Protein AF-A0AAJ7WKS8-F1 (afdb_monomer)

Mean predicted aligned error: 17.43 Å

Organism: Petromyzon marinus (NCBI:txid7757)

Foldseek 3Di:
DDDDDDDDDDDDDDDDDDDDPDDDPDDDDPDDDPDDPDDDDPPPPPDDDPDDDDPDPFPEEQEALAPVSVVVQVVCVVVVTGYDYDHDFDADPVRDDDDGHPCCCPPRVPVVVVVVVVVVVVVVVVCCVVVVDDDDPPPPPVDDD

Radius of gyration: 31.82 Å; Cα contacts (8 Å, |Δi|>4): 89; chains: 1; bounding box: 57×66×84 Å

Secondary structure (DSSP, 8-state):
------------------------S--------S-------------------SS-S-SEEEE--SHHHHHHHHHHHHTT--EEEE---PPPTT-----SSHHHHHTSHHHHHHHHHHHHHHHHHHHGGGGT--PPP--------

pLDDT: mean 74.34, std 23.33, range [31.05, 98.06]

Structure (mmCIF, N/CA/C/O backbone):
data_AF-A0AAJ7WKS8-F1
#
_entry.id   AF-A0AAJ7WKS8-F1
#
loop_
_atom_site.group_PDB
_atom_site.id
_atom_site.type_symbol
_atom_site.label_atom_id
_atom_site.label_alt_id
_atom_site.label_comp_id
_atom_site.label_asym_id
_atom_site.label_entity_id
_atom_site.label_seq_id
_atom_site.pdbx_PDB_ins_code
_atom_site.Cartn_x
_atom_site.Cartn_y
_atom_site.Cartn_z
_atom_site.occupancy
_atom_site.B_iso_or_equiv
_atom_site.auth_seq_id
_atom_site.auth_comp_id
_atom_site.auth_asym_id
_atom_site.auth_atom_id
_atom_site.pdbx_PDB_model_num
ATOM 1 N N . MET A 1 1 ? -15.700 52.402 -55.297 1.00 38.25 1 MET A N 1
ATOM 2 C CA . MET A 1 1 ? -16.898 51.793 -55.917 1.00 38.25 1 MET A CA 1
ATOM 3 C C . MET A 1 1 ? -17.105 50.459 -55.213 1.00 38.25 1 MET A C 1
ATOM 5 O O . MET A 1 1 ? -16.249 49.602 -55.332 1.00 38.25 1 MET A O 1
ATOM 9 N N . ALA A 1 2 ? -17.889 50.434 -54.134 1.00 35.75 2 ALA A N 1
ATOM 10 C CA . ALA A 1 2 ? -19.325 50.126 -54.134 1.00 35.75 2 ALA A CA 1
ATOM 11 C C . ALA A 1 2 ? -19.605 48.670 -54.575 1.00 35.75 2 ALA A C 1
ATOM 13 O O . ALA A 1 2 ? -19.294 48.292 -55.696 1.00 35.75 2 ALA A O 1
ATOM 14 N N . ALA A 1 3 ? -20.143 47.907 -53.618 1.00 38.66 3 ALA A N 1
ATOM 15 C CA . ALA A 1 3 ? -20.583 46.501 -53.608 1.00 38.66 3 ALA A CA 1
ATOM 16 C C . ALA A 1 3 ? -21.798 46.261 -54.569 1.00 38.66 3 ALA A C 1
ATOM 18 O O . ALA A 1 3 ? -21.974 47.123 -55.428 1.00 38.66 3 ALA A O 1
ATOM 19 N N . PRO A 1 4 ? -22.717 45.254 -54.457 1.00 55.56 4 PRO A N 1
ATOM 20 C CA . PRO A 1 4 ? -22.909 44.176 -53.459 1.00 55.56 4 PRO A CA 1
ATOM 21 C C . PRO A 1 4 ? -23.594 42.868 -53.995 1.00 55.56 4 PRO A C 1
ATOM 23 O O . PRO A 1 4 ? -23.707 42.655 -55.194 1.00 55.56 4 PRO A O 1
ATOM 26 N N . MET A 1 5 ? -24.138 42.065 -53.055 1.00 34.94 5 MET A N 1
ATOM 27 C CA . MET A 1 5 ? -25.306 41.147 -53.162 1.00 34.94 5 MET A CA 1
ATOM 28 C C . MET A 1 5 ? -25.080 39.749 -53.773 1.00 34.94 5 MET A C 1
ATOM 30 O O . MET A 1 5 ? -24.442 39.609 -54.799 1.00 34.94 5 MET A O 1
ATOM 34 N N . GLY A 1 6 ? -25.610 38.645 -53.232 1.00 32.28 6 GLY A N 1
ATOM 35 C CA . GLY A 1 6 ? -26.538 38.403 -52.117 1.00 32.28 6 GLY A CA 1
ATOM 36 C C . GLY A 1 6 ? -26.425 36.931 -51.665 1.00 32.28 6 GLY A C 1
ATOM 37 O O . GLY A 1 6 ? -25.908 36.094 -52.394 1.00 32.28 6 GLY A O 1
ATOM 38 N N . ARG A 1 7 ? -26.694 36.609 -50.389 1.00 3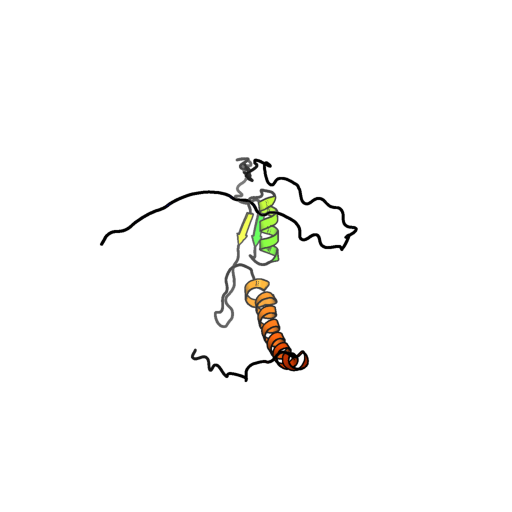6.88 7 ARG A N 1
ATOM 39 C CA . ARG A 1 7 ? -27.937 35.945 -49.916 1.00 36.88 7 ARG A CA 1
ATOM 40 C C . ARG A 1 7 ? -28.385 34.824 -50.881 1.00 36.88 7 ARG A C 1
ATOM 42 O O . ARG A 1 7 ? -28.698 35.109 -52.022 1.00 36.88 7 ARG A O 1
ATOM 49 N N . MET A 1 8 ? -28.586 33.567 -50.481 1.00 33.84 8 MET A N 1
ATOM 50 C CA . MET A 1 8 ? -29.604 33.165 -49.508 1.00 33.84 8 MET A CA 1
ATOM 51 C C . MET A 1 8 ? -29.693 31.614 -49.465 1.00 33.84 8 MET A C 1
ATOM 53 O O . MET A 1 8 ? -29.839 30.994 -50.506 1.00 33.84 8 MET A O 1
ATOM 57 N N . LEU A 1 9 ? -29.721 31.042 -48.254 1.00 35.66 9 LEU A N 1
ATOM 58 C CA . LEU A 1 9 ? -30.525 29.882 -47.805 1.00 35.66 9 LEU A CA 1
ATOM 59 C C . LEU A 1 9 ? -30.311 28.427 -48.311 1.00 35.66 9 LEU A C 1
ATOM 61 O O . LEU A 1 9 ? -30.487 28.116 -49.480 1.00 35.66 9 LEU A O 1
ATOM 65 N N . ARG A 1 10 ? -30.297 27.547 -47.286 1.00 33.84 10 ARG A N 1
ATOM 66 C CA . ARG A 1 10 ? -31.108 26.315 -47.075 1.00 33.84 10 ARG A CA 1
ATOM 67 C C . ARG A 1 10 ? -30.501 24.927 -47.363 1.00 33.84 10 ARG A C 1
ATOM 69 O O . ARG A 1 10 ? -30.021 24.656 -48.448 1.00 33.84 10 ARG A O 1
ATOM 76 N N . GLY A 1 11 ? -30.737 24.035 -46.386 1.00 31.05 11 GLY A N 1
ATOM 77 C CA . GLY A 1 11 ? -30.858 22.572 -46.515 1.00 31.05 11 GLY A CA 1
ATOM 78 C C . GLY A 1 11 ? -29.531 21.828 -46.386 1.00 31.05 11 GLY A C 1
ATOM 79 O O . GLY A 1 11 ? -28.711 21.903 -47.282 1.00 31.05 11 GLY A O 1
ATOM 80 N N . SER A 1 12 ? -29.181 21.170 -45.274 1.00 45.56 12 SER A N 1
ATOM 81 C CA . SER A 1 12 ? -29.757 19.911 -44.765 1.00 45.56 12 SER A CA 1
ATOM 82 C C . SER A 1 12 ? -30.301 19.018 -45.876 1.00 45.56 12 SER A C 1
ATOM 84 O O . SER A 1 12 ? -31.375 19.314 -46.389 1.00 45.56 12 SER A O 1
ATOM 86 N N . LEU A 1 13 ? -29.555 17.959 -46.202 1.00 36.62 13 LEU A N 1
ATOM 87 C CA . LEU A 1 13 ? -29.977 16.643 -46.706 1.00 36.62 13 LEU A CA 1
ATOM 88 C C . LEU A 1 13 ? -28.761 16.041 -47.413 1.00 36.62 13 LEU A C 1
ATOM 90 O O . LEU A 1 13 ? -28.406 16.505 -48.483 1.00 36.62 13 LEU A O 1
ATOM 94 N N . TRP A 1 14 ? -28.122 15.043 -46.808 1.00 34.44 14 TRP A N 1
ATOM 95 C CA . TRP A 1 14 ? -27.491 13.927 -47.520 1.00 34.44 14 TRP A CA 1
ATOM 96 C C . TRP A 1 14 ? -27.215 12.836 -46.488 1.00 34.44 14 TRP A C 1
ATOM 98 O O . TRP A 1 14 ? -26.149 12.732 -45.888 1.00 34.44 14 TRP A O 1
ATOM 108 N N . GLY A 1 15 ? -28.258 12.058 -46.222 1.00 32.97 15 GLY A N 1
ATOM 109 C CA . GLY A 1 15 ? -28.085 10.663 -45.872 1.00 32.97 15 GLY A CA 1
ATOM 110 C C . GLY A 1 15 ? -28.434 9.854 -47.110 1.00 32.97 15 GLY A C 1
ATOM 111 O O . GLY A 1 15 ? -29.523 10.048 -47.637 1.00 32.97 15 GLY A O 1
ATOM 112 N N . SER A 1 16 ? -27.536 8.972 -47.548 1.00 39.97 16 SER A N 1
ATOM 113 C CA . SER A 1 16 ? -27.900 7.652 -48.076 1.00 39.97 16 SER A CA 1
ATOM 114 C C . SER A 1 16 ? -26.674 6.845 -48.510 1.00 39.97 16 SER A C 1
ATOM 116 O O . SER A 1 16 ? -25.873 7.281 -49.329 1.00 39.97 16 SER A O 1
ATOM 118 N N . SER A 1 17 ? -26.636 5.625 -47.971 1.00 45.91 17 SER A N 1
ATOM 119 C CA . SER A 1 17 ? -26.180 4.381 -48.600 1.00 45.91 17 SER A CA 1
ATOM 120 C C . SER A 1 17 ? -24.701 4.217 -48.958 1.00 45.91 17 SER A C 1
ATOM 122 O O . SER A 1 17 ? -24.312 4.303 -50.117 1.00 45.91 17 SER A O 1
ATOM 124 N N . TRP A 1 18 ? -23.927 3.754 -47.977 1.00 35.78 18 TRP A N 1
ATOM 125 C CA . TRP A 1 18 ? -22.966 2.677 -48.224 1.00 35.78 18 TRP A CA 1
ATOM 126 C C . TRP A 1 18 ? -23.460 1.442 -47.472 1.00 35.78 18 TRP A C 1
ATOM 128 O O . TRP A 1 18 ? -23.264 1.304 -46.267 1.00 35.78 18 TRP A O 1
ATOM 138 N N . GLY A 1 19 ? -24.208 0.593 -48.178 1.00 37.59 19 GLY A N 1
ATOM 139 C CA . GLY A 1 19 ? -24.551 -0.745 -47.712 1.00 37.59 19 GLY A CA 1
ATOM 140 C C . GLY A 1 19 ? -23.371 -1.675 -47.971 1.00 37.59 19 GLY A C 1
ATOM 141 O O . GLY A 1 19 ? -22.988 -1.873 -49.120 1.00 37.59 19 GLY A O 1
ATOM 142 N N . SER A 1 20 ? -22.790 -2.228 -46.909 1.00 47.00 20 SER A N 1
ATOM 143 C CA . SER A 1 20 ? -21.760 -3.264 -47.007 1.00 47.00 20 SER A CA 1
ATOM 144 C C . SER A 1 20 ? -22.414 -4.652 -47.129 1.00 47.00 20 SER A C 1
ATOM 146 O O . SER A 1 20 ? -23.348 -4.939 -46.380 1.00 47.00 20 SER A O 1
ATOM 148 N N . PRO A 1 21 ? -21.931 -5.538 -48.022 1.00 48.81 21 PRO A N 1
ATOM 149 C CA . PRO A 1 21 ? -22.592 -6.796 -48.402 1.00 48.81 21 PRO A CA 1
ATOM 150 C C . PRO A 1 21 ? -22.329 -7.978 -47.450 1.00 48.81 21 PRO A C 1
ATOM 152 O O . PRO A 1 21 ? -22.500 -9.133 -47.830 1.00 48.81 21 PRO A O 1
ATOM 155 N N . TRP A 1 22 ? -21.915 -7.725 -46.210 1.00 44.44 22 TRP A N 1
ATOM 156 C CA . TRP A 1 22 ? -21.558 -8.785 -45.267 1.00 44.44 22 TRP A CA 1
ATOM 157 C C . TRP A 1 22 ? -22.661 -8.946 -44.224 1.00 44.44 22 TRP A C 1
ATOM 159 O O . TRP A 1 22 ? -22.733 -8.211 -43.241 1.00 44.44 22 TRP A O 1
ATOM 169 N N . GLY A 1 23 ? -23.552 -9.905 -44.477 1.00 42.12 23 GLY A N 1
ATOM 170 C CA . GLY A 1 23 ? -24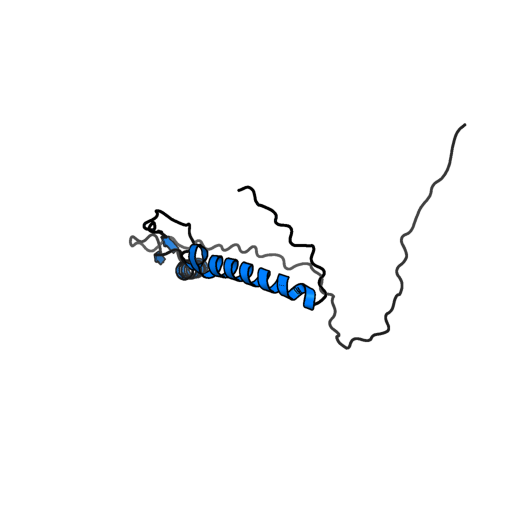.544 -10.367 -43.514 1.00 42.12 23 GLY A CA 1
ATOM 171 C C . GLY A 1 23 ? -23.864 -11.056 -42.332 1.00 42.12 23 GLY A C 1
ATOM 172 O O . GLY A 1 23 ? -23.381 -12.179 -42.450 1.00 42.12 23 GLY A O 1
ATOM 173 N N . SER A 1 24 ? -23.838 -10.379 -41.188 1.00 49.16 24 SER A N 1
ATOM 174 C CA . SER A 1 24 ? -23.431 -10.951 -39.904 1.00 49.16 24 SER A CA 1
ATOM 175 C C . SER A 1 24 ? -24.627 -11.662 -39.249 1.00 49.16 24 SER A C 1
ATOM 177 O O . SER A 1 24 ? -25.693 -11.056 -39.150 1.00 49.16 24 SER A O 1
ATOM 179 N N . PRO A 1 25 ? -24.482 -12.896 -38.730 1.00 46.91 25 PRO A N 1
ATOM 180 C CA . PRO A 1 25 ? -25.576 -13.665 -38.120 1.00 46.91 25 PRO A CA 1
ATOM 181 C C . PRO A 1 25 ? -25.901 -13.247 -36.671 1.00 46.91 25 PRO A C 1
ATOM 183 O O . PRO A 1 25 ? -26.594 -13.959 -35.952 1.00 46.91 25 PRO A O 1
ATOM 186 N N . TRP A 1 26 ? -25.418 -12.089 -36.219 1.00 44.62 26 TRP A N 1
ATOM 187 C CA . TRP A 1 26 ? -25.585 -11.616 -34.846 1.00 44.62 26 TRP A CA 1
ATOM 188 C C . TRP A 1 26 ? -26.653 -10.526 -34.794 1.00 44.62 26 TRP A C 1
ATOM 190 O O . TRP A 1 26 ? -26.367 -9.331 -34.775 1.00 44.62 26 TRP A O 1
ATOM 200 N N . GLY A 1 27 ? -27.911 -10.960 -34.795 1.00 47.97 27 GLY A N 1
ATOM 201 C CA . GLY A 1 27 ? -29.045 -10.113 -34.456 1.00 47.97 27 GLY A CA 1
ATOM 202 C C . GLY A 1 27 ? -29.061 -9.816 -32.958 1.00 47.97 27 GLY A C 1
ATOM 203 O O . GLY A 1 27 ? -29.486 -10.649 -32.165 1.00 47.97 27 GLY A O 1
ATOM 204 N N . ALA A 1 28 ? -28.638 -8.613 -32.574 1.00 51.88 28 ALA A N 1
ATOM 205 C CA . ALA A 1 28 ? -29.041 -7.995 -31.315 1.00 51.88 28 ALA A CA 1
ATOM 206 C C . ALA A 1 28 ? -29.202 -6.476 -31.533 1.00 51.88 28 ALA A C 1
ATOM 208 O O . ALA A 1 28 ? -28.249 -5.812 -31.952 1.00 51.88 28 ALA A O 1
ATOM 209 N N . PRO A 1 29 ? -30.406 -5.919 -31.311 1.00 49.62 29 PRO A N 1
ATOM 210 C CA . PRO A 1 29 ? -30.719 -4.536 -31.640 1.00 49.62 29 PRO A CA 1
ATOM 211 C C . PRO A 1 29 ? -30.086 -3.579 -30.625 1.00 49.62 29 PRO A C 1
ATOM 213 O O . PRO A 1 29 ? -30.477 -3.517 -29.460 1.00 49.62 29 PRO A O 1
ATOM 216 N N . TRP A 1 30 ? -29.131 -2.778 -31.092 1.00 44.41 30 TRP A N 1
ATOM 217 C CA . TRP A 1 30 ? -28.678 -1.573 -30.401 1.00 44.41 30 TRP A CA 1
ATOM 218 C C . TRP A 1 30 ? -29.778 -0.515 -30.493 1.00 44.41 30 TRP A C 1
ATOM 220 O O . TRP A 1 30 ? -29.813 0.303 -31.408 1.00 44.41 30 TRP A O 1
ATOM 230 N N . GLY A 1 31 ? -30.726 -0.584 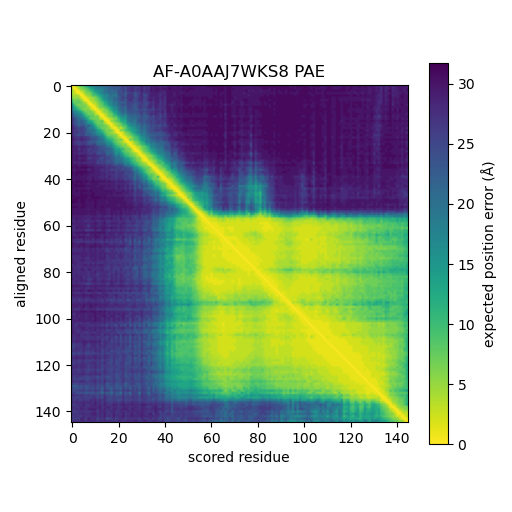-29.566 1.00 54.38 31 GLY A N 1
ATOM 231 C CA . GLY A 1 31 ? -31.894 0.285 -29.550 1.00 54.38 31 GLY A CA 1
ATOM 232 C C . GLY A 1 31 ? -32.632 0.210 -28.223 1.00 54.38 31 GLY A C 1
ATOM 233 O O . GLY A 1 31 ? -33.790 -0.185 -28.188 1.00 54.38 31 GLY A O 1
ATOM 234 N N . ALA A 1 32 ? -31.964 0.581 -27.130 1.00 53.00 32 ALA A N 1
ATOM 235 C CA . ALA A 1 32 ? -32.637 0.913 -25.879 1.00 53.00 32 ALA A CA 1
ATOM 236 C C . ALA A 1 32 ? -32.345 2.386 -25.532 1.00 53.00 32 ALA A C 1
ATOM 238 O O . ALA A 1 32 ? -31.176 2.790 -25.523 1.00 53.00 32 ALA A O 1
ATOM 239 N N . PRO A 1 33 ? -33.381 3.210 -25.293 1.00 48.88 33 PRO A N 1
ATOM 240 C CA . PRO A 1 33 ? -33.227 4.625 -24.999 1.00 48.88 33 PRO A CA 1
ATOM 241 C C . PRO A 1 33 ? -32.580 4.812 -23.624 1.00 48.88 33 PRO A C 1
ATOM 243 O O . PRO A 1 33 ? -33.064 4.317 -22.607 1.00 48.88 33 PRO A O 1
ATOM 246 N N . TRP A 1 34 ? -31.486 5.569 -23.599 1.00 49.59 34 TRP A N 1
ATOM 247 C CA . TRP A 1 34 ? -30.803 6.028 -22.392 1.00 49.59 34 TRP A CA 1
ATOM 248 C C . TRP A 1 34 ? -31.638 7.110 -21.702 1.00 49.59 34 TRP A C 1
ATOM 250 O O . TRP A 1 34 ? -31.312 8.295 -21.733 1.00 49.59 34 TRP A O 1
ATOM 260 N N . GLY A 1 35 ? -32.760 6.714 -21.112 1.00 48.84 35 GLY A N 1
ATOM 261 C CA . GLY A 1 35 ? -33.654 7.635 -20.434 1.00 48.84 35 GLY A CA 1
ATOM 262 C C . GLY A 1 35 ? -34.556 6.920 -19.445 1.00 48.84 35 GLY A C 1
ATOM 263 O O . GLY A 1 35 ? -35.371 6.096 -19.832 1.00 48.84 35 GLY A O 1
ATOM 264 N N . SER A 1 36 ? -34.458 7.332 -18.180 1.00 59.25 36 SER A N 1
ATOM 265 C CA . SER A 1 36 ? -35.400 7.029 -17.098 1.00 59.25 36 SER A CA 1
ATOM 266 C C . SER A 1 36 ? -35.271 5.659 -16.409 1.00 59.25 36 SER A C 1
ATOM 268 O O . SER A 1 36 ? -36.214 4.875 -16.344 1.00 59.25 36 SER A O 1
ATOM 270 N N . LEU A 1 37 ? -34.174 5.485 -15.672 1.00 55.00 37 LEU A N 1
ATOM 271 C CA . LEU A 1 37 ? -34.321 5.078 -14.273 1.00 55.00 37 LEU A CA 1
ATOM 272 C C . LEU A 1 37 ? -33.970 6.282 -13.403 1.00 55.00 37 LEU A C 1
ATOM 274 O O . LEU A 1 37 ? -32.823 6.509 -13.020 1.00 55.00 37 LEU A O 1
ATOM 278 N N . ARG A 1 38 ? -34.989 7.105 -13.138 1.00 52.31 38 ARG A N 1
ATOM 279 C CA . ARG A 1 38 ? -34.948 8.016 -12.001 1.00 52.31 38 ARG A CA 1
ATOM 280 C C . ARG A 1 38 ? -34.670 7.195 -10.746 1.00 52.31 38 ARG A C 1
ATOM 282 O O . ARG A 1 38 ? -35.368 6.228 -10.475 1.00 52.31 38 ARG A O 1
ATOM 289 N N . ALA A 1 39 ? -33.719 7.715 -9.983 1.00 49.53 39 ALA A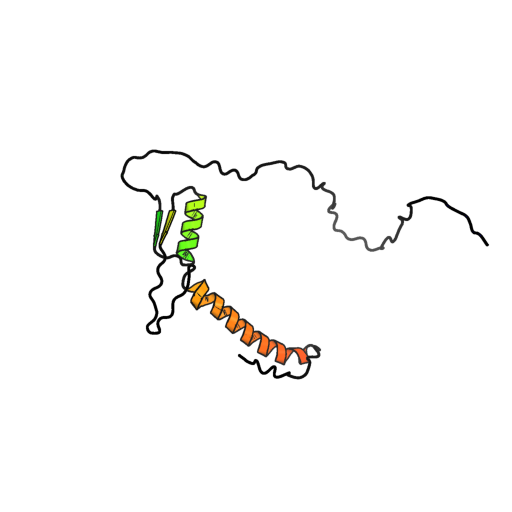 N 1
ATOM 290 C CA . ALA A 1 39 ? -33.706 7.721 -8.533 1.00 49.53 39 ALA A CA 1
ATOM 291 C C . ALA A 1 39 ? -33.730 6.349 -7.853 1.00 49.53 39 ALA A C 1
ATOM 293 O O . ALA A 1 39 ? -34.781 5.788 -7.582 1.00 49.53 39 ALA A O 1
ATOM 294 N N . LEU A 1 40 ? -32.575 5.977 -7.317 1.00 54.16 40 LEU A N 1
ATOM 295 C CA . LEU A 1 40 ? -32.320 6.422 -5.953 1.00 54.16 40 LEU A CA 1
ATOM 296 C C . LEU A 1 40 ? -30.917 7.049 -5.915 1.00 54.16 40 LEU A C 1
ATOM 298 O O . LEU A 1 40 ? -29.971 6.402 -6.371 1.00 54.16 40 LEU A O 1
ATOM 302 N N . PRO A 1 41 ? -30.705 8.259 -5.357 1.00 49.38 41 PRO A N 1
ATOM 303 C CA . PRO A 1 41 ? -29.436 8.454 -4.671 1.00 49.38 41 PRO A CA 1
ATOM 304 C C . PRO A 1 41 ? -29.327 7.273 -3.705 1.00 49.38 41 PRO A C 1
ATOM 306 O O . PRO A 1 41 ? -30.323 6.920 -3.068 1.00 49.38 41 PRO A O 1
ATOM 309 N N . ARG A 1 42 ? -28.158 6.658 -3.542 1.00 49.16 42 ARG A N 1
ATOM 310 C CA . ARG A 1 42 ? -27.921 5.925 -2.297 1.00 49.16 42 ARG A CA 1
ATOM 311 C C . ARG A 1 42 ? -27.873 6.962 -1.169 1.00 49.16 42 ARG A C 1
ATOM 313 O O . ARG A 1 42 ? -26.830 7.220 -0.589 1.00 49.16 42 ARG A O 1
ATOM 320 N N . LEU A 1 43 ? -29.017 7.577 -0.856 1.00 52.62 43 LEU A N 1
ATOM 321 C CA . LEU A 1 43 ? -29.381 7.841 0.512 1.00 52.62 43 LEU A CA 1
ATOM 322 C C . LEU A 1 43 ? -29.254 6.464 1.154 1.00 52.62 43 LEU A C 1
ATOM 324 O O . LEU A 1 43 ? -30.089 5.586 0.962 1.00 52.62 43 LEU A O 1
ATOM 328 N N . CYS A 1 44 ? -28.144 6.238 1.835 1.00 39.81 44 CYS A N 1
ATOM 329 C CA . CYS A 1 44 ? -28.179 5.371 2.981 1.00 39.81 44 CYS A CA 1
ATOM 330 C C . CYS A 1 44 ? -28.726 6.252 4.106 1.00 39.81 44 CYS A C 1
ATOM 332 O O . CYS A 1 44 ? -27.937 6.936 4.761 1.00 39.81 44 CYS A O 1
ATOM 334 N N . PRO A 1 45 ? -30.048 6.332 4.356 1.00 66.62 45 PRO A N 1
ATOM 335 C CA . PRO A 1 45 ? -30.469 6.759 5.664 1.00 66.62 45 PRO A CA 1
ATOM 336 C C . PRO A 1 45 ? -30.222 5.556 6.573 1.00 66.62 45 PRO A C 1
ATOM 338 O O . PRO A 1 45 ? -31.088 4.705 6.754 1.00 66.62 45 PRO A O 1
ATOM 341 N N . ARG A 1 46 ? -29.018 5.456 7.138 1.00 53.16 46 ARG A N 1
ATOM 342 C CA . ARG A 1 46 ? -28.809 4.626 8.326 1.00 53.16 46 ARG A CA 1
ATOM 343 C C . ARG A 1 46 ? -28.164 5.435 9.444 1.00 53.16 46 ARG A C 1
ATOM 345 O O . ARG A 1 46 ? -27.042 5.194 9.857 1.00 53.16 46 ARG A O 1
ATOM 352 N N . ARG A 1 47 ? -28.942 6.372 9.989 1.00 66.81 47 ARG A N 1
ATOM 353 C CA . ARG A 1 47 ? -29.016 6.514 11.451 1.00 66.81 47 ARG A CA 1
ATOM 354 C C . ARG A 1 47 ? -30.221 5.704 11.928 1.00 66.81 47 ARG A C 1
ATOM 356 O O . ARG A 1 47 ? -31.350 6.115 11.676 1.00 66.81 47 ARG A O 1
ATOM 363 N N . PRO A 1 48 ? -29.997 4.526 12.524 1.00 58.66 48 PRO A N 1
ATOM 364 C CA . PRO A 1 48 ? -30.751 4.145 13.729 1.00 58.66 48 PRO A CA 1
ATOM 365 C C . PRO A 1 48 ? -29.877 3.270 14.667 1.00 58.66 48 PRO A C 1
ATOM 367 O O . PRO A 1 48 ? -29.208 2.366 14.200 1.00 58.66 48 PRO A O 1
ATOM 370 N N . ARG A 1 49 ? -29.791 3.397 15.992 1.00 53.12 49 ARG A N 1
ATOM 371 C CA . ARG A 1 49 ? -30.514 4.117 17.045 1.00 53.12 49 ARG A CA 1
ATOM 372 C C . ARG A 1 49 ? -29.511 4.400 18.169 1.00 53.12 49 ARG A C 1
ATOM 374 O O . ARG A 1 49 ? -28.615 3.607 18.434 1.00 53.12 49 ARG A O 1
ATOM 381 N N . SER A 1 50 ? -29.727 5.497 18.878 1.00 63.16 50 SER A N 1
ATOM 382 C CA . SER A 1 50 ? -29.365 5.605 20.289 1.00 63.16 50 SER A CA 1
ATOM 383 C C . SER A 1 50 ? -30.014 4.454 21.082 1.00 63.16 50 SER A C 1
ATOM 385 O O . SER A 1 50 ? -31.241 4.335 21.072 1.00 63.16 50 SER A O 1
ATOM 387 N N . GLY A 1 51 ? -29.201 3.637 21.759 1.00 61.81 51 GLY A N 1
ATOM 388 C CA . GLY A 1 51 ? -29.607 2.555 22.672 1.00 61.81 51 GLY A CA 1
ATOM 389 C C . GLY A 1 51 ? -29.028 1.209 22.222 1.00 61.81 51 GLY A C 1
ATOM 390 O O . GLY A 1 51 ? -29.510 0.637 21.255 1.00 61.81 51 GLY A O 1
ATOM 391 N N . VAL A 1 52 ? -27.968 0.685 22.844 1.00 47.84 52 VAL A N 1
ATOM 392 C CA . VAL A 1 52 ? -27.946 0.324 24.269 1.00 47.84 52 VAL A CA 1
ATOM 393 C C . VAL A 1 52 ? -26.853 1.017 25.093 1.00 47.84 52 VAL A C 1
ATOM 395 O O . VAL A 1 52 ? -25.705 1.185 24.692 1.00 47.84 52 VAL A O 1
ATOM 398 N N . SER A 1 53 ? -27.260 1.379 26.300 1.00 53.38 53 SER A N 1
ATOM 399 C CA . SER A 1 53 ? -26.451 1.729 27.455 1.00 53.38 53 SER A CA 1
ATOM 400 C C . SER A 1 53 ? -25.581 0.548 27.906 1.00 53.38 53 SER A C 1
ATOM 402 O O . SER A 1 53 ? -26.064 -0.337 28.606 1.00 53.38 53 SER A O 1
ATOM 404 N N . SER A 1 54 ? -24.302 0.557 27.529 1.00 48.66 54 SER A N 1
ATOM 405 C CA . SER A 1 54 ? -23.193 -0.020 28.310 1.00 48.66 54 SER A CA 1
ATOM 406 C C . SER A 1 54 ? -21.845 0.406 27.701 1.00 48.66 54 SER A C 1
ATOM 408 O O . SER A 1 54 ? -21.205 -0.368 26.994 1.00 48.66 54 SER A O 1
ATOM 410 N N . GLY A 1 55 ? -21.441 1.661 27.916 1.00 61.91 55 GLY A N 1
ATOM 411 C CA . GLY A 1 55 ? -20.040 2.122 27.880 1.00 61.91 55 GLY A CA 1
ATOM 412 C C . GLY A 1 55 ? -19.153 1.858 26.650 1.00 61.91 55 GLY A C 1
ATOM 413 O O . GLY A 1 55 ? -17.939 1.940 26.805 1.00 61.91 55 GLY A O 1
ATOM 414 N N . ARG A 1 56 ? -19.676 1.521 25.461 1.00 66.06 56 ARG A N 1
ATOM 415 C CA . ARG A 1 56 ? -18.850 1.256 24.265 1.00 66.06 56 ARG A CA 1
ATOM 416 C C . ARG A 1 56 ? -19.266 2.123 23.077 1.00 66.06 56 ARG A C 1
ATOM 418 O O . ARG A 1 56 ? -20.407 2.063 22.631 1.00 66.06 56 ARG A O 1
ATOM 425 N N . ASP A 1 57 ? -18.314 2.899 22.560 1.00 81.94 57 ASP A N 1
ATOM 426 C CA . ASP A 1 57 ? -18.505 3.826 21.434 1.00 81.94 57 ASP A CA 1
ATOM 427 C C . ASP A 1 57 ? -18.397 3.167 20.050 1.00 81.94 57 ASP A C 1
ATOM 429 O O . ASP A 1 57 ? -18.797 3.766 19.053 1.00 81.94 57 ASP A O 1
ATOM 433 N N . PHE A 1 58 ? -17.865 1.949 19.963 1.00 86.94 58 PHE A N 1
ATOM 434 C CA . PHE A 1 58 ? -17.649 1.232 18.707 1.00 86.94 58 PHE A CA 1
ATOM 435 C C . PHE A 1 58 ? -18.116 -0.218 18.829 1.00 86.94 58 PHE A C 1
ATOM 437 O O . PHE A 1 58 ? -17.983 -0.833 19.888 1.00 86.94 58 PHE A O 1
ATOM 444 N N . ASP A 1 59 ? -18.632 -0.750 17.726 1.00 90.38 59 ASP A N 1
ATOM 445 C CA . ASP A 1 59 ? -19.071 -2.141 17.595 1.00 90.38 59 ASP A CA 1
ATOM 446 C C . ASP A 1 59 ? -17.908 -3.053 17.169 1.00 90.38 59 ASP A C 1
ATOM 448 O O . ASP A 1 59 ? -17.885 -4.236 17.502 1.00 90.38 59 ASP A O 1
ATOM 452 N N . LEU A 1 60 ? -16.916 -2.499 16.459 1.00 91.81 60 LEU A N 1
ATOM 453 C CA . LEU A 1 60 ? -15.712 -3.204 16.018 1.00 91.81 60 LEU A CA 1
ATOM 454 C C . LEU A 1 60 ? -14.484 -2.294 16.132 1.00 91.81 60 LEU A C 1
ATOM 456 O O . LEU A 1 60 ? -14.483 -1.166 15.638 1.00 91.81 60 LEU A O 1
ATOM 460 N N . LEU A 1 61 ? -13.415 -2.815 16.733 1.00 94.69 61 LEU A N 1
ATOM 461 C CA . LEU A 1 61 ? -12.101 -2.180 16.749 1.00 94.69 61 LEU A CA 1
ATOM 462 C C . LEU A 1 61 ? -11.125 -3.022 15.929 1.00 94.69 61 LEU A C 1
ATOM 464 O O . LEU A 1 61 ? -10.861 -4.177 16.260 1.00 94.69 61 LEU A O 1
ATOM 468 N N . VAL A 1 62 ? -10.578 -2.437 14.870 1.00 96.31 62 VAL A N 1
ATOM 469 C CA . VAL A 1 62 ? -9.561 -3.067 14.029 1.00 96.31 62 VAL A CA 1
ATOM 470 C C . VAL A 1 62 ? -8.195 -2.519 14.418 1.00 96.31 62 VAL A C 1
ATOM 472 O O . VAL A 1 62 ? -7.937 -1.323 14.289 1.00 96.31 62 VAL A O 1
ATOM 475 N N . ILE A 1 63 ? -7.314 -3.405 14.879 1.00 95.19 63 ILE A N 1
ATOM 476 C CA . ILE A 1 63 ? -5.932 -3.072 15.234 1.00 95.19 63 ILE A CA 1
ATOM 477 C C . ILE A 1 63 ? -5.033 -3.498 14.069 1.00 95.19 63 ILE A C 1
ATOM 479 O O . ILE A 1 63 ? -4.817 -4.686 13.840 1.00 95.19 63 ILE A O 1
ATOM 483 N N . GLY A 1 64 ? -4.537 -2.512 13.325 1.00 94.94 64 GLY A N 1
ATOM 484 C CA . GLY A 1 64 ? -3.714 -2.664 12.128 1.00 94.94 64 GLY A CA 1
ATOM 485 C C . GLY A 1 64 ? -4.459 -2.261 10.854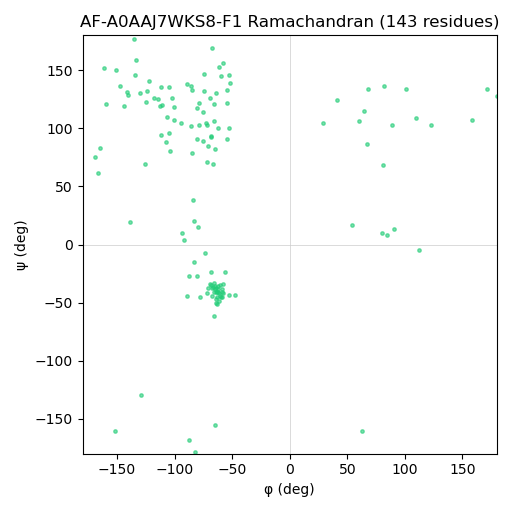 1.00 94.94 64 GLY A C 1
ATOM 486 O O . GLY A 1 64 ? -5.316 -2.991 10.356 1.00 94.94 64 GLY A O 1
ATOM 487 N N . GLY A 1 65 ? -4.072 -1.132 10.260 1.00 95.62 65 GLY A N 1
ATOM 488 C CA . GLY A 1 65 ? -4.597 -0.596 8.998 1.00 95.62 65 GLY A CA 1
ATOM 489 C C . GLY A 1 65 ? -3.932 -1.201 7.760 1.00 95.62 65 GLY A C 1
ATOM 490 O O . GLY A 1 65 ? -3.649 -0.495 6.790 1.00 95.62 65 GLY A O 1
ATOM 491 N N . GLY A 1 66 ? -3.646 -2.503 7.800 1.00 95.50 66 GLY A N 1
ATOM 492 C CA . GLY A 1 66 ? -3.132 -3.260 6.660 1.00 95.50 66 GLY A CA 1
ATOM 493 C C . GLY A 1 66 ? -4.234 -3.707 5.701 1.00 95.50 66 GLY A C 1
ATOM 494 O O . GLY A 1 66 ? -5.415 -3.456 5.926 1.00 95.50 66 GLY A O 1
ATOM 495 N N . SER A 1 67 ? -3.860 -4.431 4.644 1.00 96.00 67 SER A N 1
ATOM 496 C CA . SER A 1 67 ? -4.806 -4.934 3.636 1.00 96.00 67 SER A CA 1
ATOM 497 C C . SER A 1 67 ? -5.978 -5.720 4.239 1.00 96.00 67 SER A C 1
ATOM 499 O O . SER A 1 67 ? -7.120 -5.494 3.856 1.00 96.00 67 SER A O 1
ATOM 501 N N . GLY A 1 68 ? -5.715 -6.601 5.209 1.00 95.38 68 GLY A N 1
ATOM 502 C CA . GLY A 1 68 ? -6.764 -7.367 5.890 1.00 95.38 68 GLY A CA 1
ATOM 503 C C . GLY A 1 68 ? -7.622 -6.522 6.836 1.00 95.38 68 GLY A C 1
ATOM 504 O O . GLY A 1 68 ? -8.844 -6.652 6.840 1.00 95.38 68 GLY A O 1
ATOM 505 N N . GLY A 1 69 ? -6.999 -5.623 7.603 1.00 95.50 69 GLY A N 1
ATOM 506 C CA . GLY A 1 69 ? -7.710 -4.775 8.561 1.00 95.50 69 GLY A CA 1
ATOM 507 C C . GLY A 1 69 ? -8.625 -3.762 7.879 1.00 95.50 69 GLY A C 1
ATOM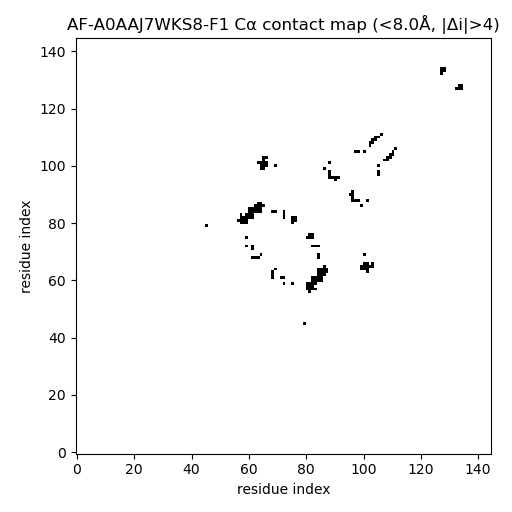 508 O O . GLY A 1 69 ? -9.789 -3.637 8.249 1.00 95.50 69 GLY A O 1
ATOM 509 N N . LEU A 1 70 ? -8.143 -3.105 6.823 1.00 96.25 70 LEU A N 1
ATOM 510 C CA . LEU A 1 70 ? -8.954 -2.176 6.034 1.00 96.25 70 LEU A CA 1
ATOM 511 C C . LEU A 1 70 ? -10.084 -2.888 5.282 1.00 96.25 70 LEU A C 1
ATOM 513 O O . LEU A 1 70 ? -11.179 -2.336 5.197 1.00 96.25 70 LEU A O 1
ATOM 517 N N . ALA A 1 71 ? -9.853 -4.106 4.778 1.00 96.44 71 ALA A N 1
ATOM 518 C CA . ALA A 1 71 ? -10.908 -4.901 4.152 1.00 96.44 71 ALA A CA 1
ATOM 519 C C . ALA A 1 71 ? -12.013 -5.246 5.162 1.00 96.44 71 ALA A C 1
ATOM 521 O O . ALA A 1 71 ? -13.175 -4.935 4.927 1.00 96.44 71 ALA A O 1
ATOM 522 N N . CYS A 1 72 ? -11.647 -5.793 6.325 1.00 95.50 72 CYS A N 1
ATOM 523 C CA . CYS A 1 72 ? -12.597 -6.108 7.394 1.00 95.50 72 CYS A CA 1
ATOM 524 C C . CYS A 1 72 ? -13.365 -4.864 7.872 1.00 95.50 72 CYS A C 1
ATOM 526 O O . CYS A 1 72 ? -14.589 -4.893 7.997 1.00 95.50 72 CYS A O 1
ATOM 528 N N . ALA A 1 73 ? -12.660 -3.749 8.082 1.00 95.88 73 ALA A N 1
ATOM 529 C CA . ALA A 1 73 ? -13.268 -2.502 8.528 1.00 95.88 73 ALA A CA 1
ATOM 530 C C . ALA A 1 73 ? -14.285 -1.954 7.522 1.00 95.88 73 ALA A C 1
ATOM 532 O O . ALA A 1 73 ? -15.345 -1.473 7.921 1.00 95.88 73 ALA A O 1
ATOM 533 N N . LYS A 1 74 ? -13.969 -2.041 6.226 1.00 95.44 74 LYS A N 1
ATOM 534 C CA . LYS A 1 74 ? -14.864 -1.611 5.154 1.00 95.44 74 LYS A CA 1
ATOM 535 C C . LYS A 1 74 ? -16.139 -2.453 5.129 1.00 95.44 74 LYS A C 1
ATOM 537 O O . LYS A 1 74 ? -17.222 -1.881 5.153 1.00 95.44 74 LYS A O 1
ATOM 542 N N . GLU A 1 75 ? -16.016 -3.778 5.139 1.00 96.12 75 GLU A N 1
ATOM 543 C CA . GLU A 1 75 ? -17.178 -4.678 5.129 1.00 96.12 75 GLU A CA 1
ATOM 544 C C . GLU A 1 75 ? -18.069 -4.456 6.361 1.00 96.12 75 GLU A C 1
ATOM 546 O O . GLU A 1 75 ? -19.286 -4.312 6.253 1.00 96.12 75 GLU A O 1
ATOM 551 N N . ALA A 1 76 ? -17.471 -4.328 7.548 1.00 93.56 76 ALA A N 1
ATOM 552 C CA . ALA A 1 76 ? -18.217 -4.048 8.771 1.00 93.56 76 ALA A CA 1
ATOM 553 C C . ALA A 1 76 ? -18.923 -2.676 8.735 1.00 93.56 76 ALA A C 1
ATOM 555 O O . ALA A 1 76 ? -20.063 -2.556 9.194 1.00 93.56 76 ALA A O 1
ATOM 556 N N . ALA A 1 77 ? -18.294 -1.654 8.147 1.00 93.88 77 ALA A N 1
ATOM 557 C CA . ALA A 1 77 ? -18.916 -0.346 7.956 1.00 93.88 77 ALA A CA 1
ATOM 558 C C . ALA A 1 77 ? -20.087 -0.396 6.955 1.00 93.88 77 ALA A C 1
ATOM 560 O O . ALA A 1 77 ? -21.109 0.257 7.178 1.00 93.88 77 ALA A O 1
ATOM 561 N N . GLU A 1 78 ? -19.987 -1.196 5.889 1.00 94.44 78 GLU A N 1
ATOM 562 C CA . GLU A 1 78 ? -21.078 -1.402 4.922 1.00 94.44 78 GLU A CA 1
ATOM 563 C C . GLU A 1 78 ? -22.289 -2.112 5.550 1.00 94.44 78 GLU A C 1
ATOM 565 O O . GLU A 1 78 ? -23.437 -1.789 5.228 1.00 94.44 78 GLU A O 1
ATOM 570 N N . LEU A 1 79 ? -22.053 -3.005 6.516 1.00 93.81 79 LEU A N 1
ATOM 571 C CA . LEU A 1 79 ? -23.102 -3.648 7.316 1.00 93.81 79 LEU A CA 1
ATOM 572 C C . LEU A 1 79 ? -23.745 -2.705 8.355 1.00 93.81 79 LEU A C 1
ATOM 574 O O . LEU A 1 79 ? -24.770 -3.048 8.949 1.00 93.81 79 LEU A O 1
ATOM 578 N N . GLY A 1 80 ? -23.203 -1.496 8.533 1.00 89.31 80 GLY A N 1
ATOM 579 C CA . GLY A 1 80 ? -23.724 -0.469 9.435 1.00 89.31 80 GLY A CA 1
ATOM 580 C C . GLY A 1 80 ? -23.162 -0.517 10.858 1.00 89.31 80 GLY A C 1
ATOM 581 O O . GLY A 1 80 ? -23.724 0.140 11.734 1.00 89.31 80 GLY A O 1
ATOM 582 N N . ALA A 1 81 ? -22.081 -1.265 11.099 1.00 91.00 81 ALA A N 1
ATOM 583 C CA . ALA A 1 81 ? -21.380 -1.258 12.380 1.00 91.00 81 ALA A CA 1
ATOM 584 C C . ALA A 1 81 ? -20.544 0.024 12.554 1.00 91.00 81 ALA A C 1
ATOM 586 O O . ALA A 1 81 ? -19.969 0.554 11.598 1.00 91.00 81 ALA A O 1
ATOM 587 N N . ARG A 1 82 ? -20.427 0.517 13.791 1.00 90.81 82 ARG A N 1
ATOM 588 C CA . ARG A 1 82 ? -19.501 1.601 14.149 1.00 90.81 82 ARG A CA 1
ATOM 589 C C . ARG A 1 82 ? -18.098 1.023 14.295 1.00 90.81 82 ARG A C 1
ATOM 591 O O . ARG A 1 82 ? -17.787 0.403 15.309 1.00 90.81 82 ARG A O 1
ATOM 598 N N . VAL A 1 83 ? -17.252 1.235 13.292 1.00 94.62 83 VAL A N 1
ATOM 599 C CA . VAL A 1 83 ? -15.890 0.685 13.254 1.00 94.62 83 VAL A CA 1
ATOM 600 C C . VAL A 1 83 ? -14.853 1.765 13.549 1.00 94.62 83 VAL A C 1
ATOM 602 O O . VAL A 1 83 ? -14.912 2.853 12.976 1.00 94.62 83 VAL A O 1
ATOM 605 N N . ALA A 1 84 ? -13.874 1.452 14.395 1.00 94.94 84 ALA A N 1
ATOM 606 C CA . ALA A 1 84 ? -12.648 2.232 14.548 1.00 94.94 84 ALA A CA 1
ATOM 607 C C . ALA A 1 84 ? -11.449 1.428 14.035 1.00 94.94 84 ALA A C 1
ATOM 609 O O . ALA A 1 84 ? -11.314 0.245 14.342 1.00 94.94 84 ALA A O 1
ATOM 610 N N . VAL A 1 85 ? -10.570 2.073 13.267 1.00 95.88 85 VAL A N 1
ATOM 611 C CA . VAL A 1 85 ? -9.324 1.473 12.770 1.00 95.88 85 VAL A CA 1
ATOM 612 C C . VAL A 1 85 ? -8.154 2.203 13.408 1.00 95.88 85 VAL A C 1
ATOM 614 O O . VAL A 1 85 ? -8.051 3.424 13.303 1.00 95.88 85 VAL A O 1
ATOM 617 N N . LEU A 1 86 ? -7.275 1.452 14.061 1.00 95.69 86 LEU A N 1
ATOM 618 C CA . LEU A 1 86 ? -6.048 1.956 14.659 1.00 95.69 86 LEU A CA 1
ATOM 619 C C . LEU A 1 86 ? -4.870 1.420 13.858 1.00 95.69 86 LEU A C 1
ATOM 621 O O . LEU A 1 86 ? -4.689 0.210 13.765 1.00 95.69 86 LEU A O 1
ATOM 625 N N . ASP A 1 87 ? -4.066 2.310 13.289 1.00 95.88 87 ASP A N 1
ATOM 626 C CA . ASP A 1 87 ? -2.852 1.938 12.571 1.00 95.88 87 ASP A CA 1
ATOM 627 C C . ASP A 1 87 ? -1.655 2.663 13.172 1.00 95.88 87 ASP A C 1
ATOM 629 O O . ASP A 1 87 ? -1.694 3.872 13.406 1.00 95.88 87 ASP A O 1
ATOM 633 N N . TYR A 1 88 ? -0.596 1.907 13.437 1.00 95.62 88 TYR A N 1
ATOM 634 C CA . TYR A 1 88 ? 0.664 2.440 13.922 1.00 95.62 88 TYR A CA 1
ATOM 635 C C . TYR A 1 88 ? 1.812 1.696 13.255 1.00 95.62 88 TYR A C 1
ATOM 637 O O . TYR A 1 88 ? 1.880 0.467 13.279 1.00 95.62 88 TYR A O 1
ATOM 645 N N . VAL A 1 89 ? 2.732 2.465 12.683 1.00 94.94 89 VAL A N 1
ATOM 646 C CA . VAL A 1 89 ? 3.936 1.946 12.043 1.00 94.94 89 VAL A CA 1
ATOM 647 C C . VAL A 1 89 ? 5.115 2.261 12.948 1.00 94.94 89 VAL A C 1
ATOM 649 O O . VAL A 1 89 ? 5.511 3.420 13.083 1.00 94.94 89 VAL A O 1
ATOM 652 N N . ALA A 1 90 ? 5.679 1.222 13.562 1.00 94.31 90 ALA A N 1
ATOM 653 C CA . ALA A 1 90 ? 6.929 1.349 14.293 1.00 94.31 90 ALA A CA 1
ATOM 654 C C . ALA A 1 90 ? 8.058 1.738 13.315 1.00 94.31 90 ALA A C 1
ATOM 656 O O . ALA A 1 90 ? 8.193 1.090 12.271 1.00 94.31 90 ALA A O 1
ATOM 657 N N . PRO A 1 91 ? 8.861 2.777 13.616 1.00 94.75 91 PRO A N 1
ATOM 658 C CA . PRO A 1 91 ? 9.996 3.146 12.778 1.00 94.75 91 PRO A CA 1
ATOM 659 C C . PRO A 1 91 ? 11.000 1.997 12.661 1.00 94.75 91 PRO A C 1
ATOM 661 O O . PRO A 1 91 ? 11.235 1.262 13.622 1.00 94.75 91 PRO A O 1
ATOM 664 N N . SER A 1 92 ? 11.626 1.860 11.494 1.00 93.38 92 SER A N 1
ATOM 665 C CA . SER A 1 92 ? 12.754 0.936 11.330 1.00 93.38 92 SER A CA 1
ATOM 666 C C . SER A 1 92 ? 13.982 1.407 12.131 1.00 93.38 92 SER A C 1
ATOM 668 O O . SER A 1 92 ? 14.029 2.569 12.546 1.00 93.38 92 SER A O 1
ATOM 670 N N . PRO A 1 93 ? 15.032 0.574 12.288 1.00 95.31 93 PRO A N 1
ATOM 671 C CA . PRO A 1 93 ? 16.295 1.005 12.899 1.00 95.31 93 PRO A CA 1
ATOM 672 C C . PRO A 1 93 ? 16.935 2.222 12.210 1.00 95.31 93 PRO A C 1
ATOM 674 O O . PRO A 1 93 ? 17.700 2.951 12.828 1.00 95.31 93 PRO A O 1
ATOM 677 N N . GLN A 1 94 ? 16.605 2.455 10.936 1.00 92.75 94 GLN A N 1
ATOM 678 C CA . GLN A 1 94 ? 17.064 3.601 10.145 1.00 92.75 94 GLN A CA 1
ATOM 679 C C . GLN A 1 94 ? 16.099 4.800 10.205 1.00 92.75 94 GLN A C 1
ATOM 681 O O . GLN A 1 94 ? 16.306 5.795 9.517 1.00 92.75 94 GLN A O 1
ATOM 686 N N . GLY A 1 95 ? 15.025 4.718 10.995 1.00 93.88 95 GLY A N 1
ATOM 687 C CA . GLY A 1 95 ? 14.035 5.785 11.159 1.00 93.88 95 GLY A CA 1
ATOM 688 C C . GLY A 1 95 ? 12.996 5.875 10.038 1.00 93.88 95 GLY A C 1
ATOM 689 O O . GLY A 1 95 ? 12.223 6.832 9.993 1.00 93.88 95 GLY A O 1
ATOM 690 N N . THR A 1 96 ? 12.930 4.897 9.130 1.00 92.94 96 THR A N 1
ATOM 691 C CA . THR A 1 96 ? 11.946 4.920 8.039 1.00 92.94 96 THR A CA 1
ATOM 692 C C . THR A 1 96 ? 10.550 4.594 8.563 1.00 92.94 96 THR A C 1
ATOM 694 O O . THR A 1 96 ? 10.365 3.591 9.256 1.00 92.94 96 THR A O 1
ATOM 697 N N . ARG A 1 97 ? 9.564 5.403 8.172 1.00 94.94 97 ARG A N 1
ATOM 698 C CA . ARG A 1 97 ? 8.132 5.205 8.437 1.00 94.94 97 ARG A CA 1
ATOM 699 C C . ARG A 1 97 ? 7.333 5.428 7.160 1.00 94.94 97 ARG A C 1
ATOM 701 O O . ARG A 1 97 ? 7.783 6.130 6.258 1.00 94.94 97 ARG A O 1
ATOM 708 N N . TRP A 1 98 ? 6.129 4.882 7.117 1.00 94.94 98 TRP A N 1
ATOM 709 C CA . TRP A 1 98 ? 5.197 5.040 6.004 1.00 94.94 98 TRP A CA 1
ATOM 710 C C . TRP A 1 98 ? 3.783 5.333 6.515 1.00 94.94 98 TRP A C 1
ATOM 712 O O . TRP A 1 98 ? 3.564 5.436 7.723 1.00 94.94 98 TRP A O 1
ATOM 722 N N . GLY A 1 99 ? 2.853 5.561 5.587 1.00 93.75 99 GLY A N 1
ATOM 723 C CA . GLY A 1 99 ? 1.462 5.892 5.891 1.00 93.75 99 GLY A CA 1
ATOM 724 C C . GLY A 1 99 ? 0.560 4.669 6.073 1.00 93.75 99 GLY A C 1
ATOM 725 O O . GLY A 1 99 ? 1.019 3.530 6.140 1.00 93.75 99 GLY A O 1
ATOM 726 N N . LEU A 1 100 ? -0.748 4.930 6.098 1.00 93.81 100 LEU A N 1
ATOM 727 C CA . LEU A 1 100 ? -1.803 3.915 6.157 1.00 93.81 100 LEU A CA 1
ATOM 728 C C . LEU A 1 100 ? -1.710 2.930 4.974 1.00 93.81 100 LEU A C 1
ATOM 730 O O . LEU A 1 100 ? -1.194 3.262 3.906 1.00 93.81 100 LEU A O 1
ATOM 734 N N . GLY A 1 101 ? -2.248 1.721 5.141 1.00 93.19 101 GLY A N 1
ATOM 735 C CA . GLY A 1 101 ? -2.320 0.699 4.089 1.00 93.19 101 GLY A CA 1
ATOM 736 C C . GLY A 1 101 ? -1.431 -0.517 4.351 1.00 93.19 101 GLY A C 1
ATOM 737 O O . GLY A 1 101 ? -1.476 -1.504 3.608 1.00 93.19 101 GLY A O 1
ATOM 738 N N . GLY A 1 102 ? -0.638 -0.465 5.424 1.00 95.06 102 GLY A N 1
ATOM 739 C CA . GLY A 1 102 ? 0.235 -1.541 5.877 1.00 95.06 102 GLY A CA 1
ATOM 740 C C . GLY A 1 102 ? 1.327 -1.917 4.877 1.00 95.06 102 GLY A C 1
ATOM 741 O O . GLY A 1 102 ? 1.690 -1.156 3.977 1.00 95.06 102 GLY A O 1
ATOM 742 N N . THR A 1 103 ? 1.871 -3.119 5.051 1.00 96.06 103 THR A N 1
ATOM 743 C CA . THR A 1 103 ? 3.067 -3.584 4.338 1.00 96.06 103 THR A CA 1
ATOM 744 C C . THR A 1 103 ? 2.851 -3.683 2.833 1.00 96.06 103 THR A C 1
ATOM 746 O O . THR A 1 103 ? 3.685 -3.218 2.071 1.00 96.06 103 THR A O 1
ATOM 749 N N . CYS A 1 104 ? 1.729 -4.258 2.386 1.00 95.62 104 CYS A N 1
ATOM 750 C CA . CYS A 1 104 ? 1.494 -4.570 0.972 1.00 95.62 104 CYS A CA 1
ATOM 751 C C . CYS A 1 104 ? 1.581 -3.331 0.063 1.00 95.62 104 CYS A C 1
ATOM 753 O O . CYS A 1 104 ? 2.193 -3.395 -1.005 1.00 95.62 104 CYS A O 1
ATOM 755 N N . ILE A 1 105 ? 1.008 -2.212 0.518 1.00 96.19 105 ILE A N 1
ATOM 756 C CA . ILE A 1 105 ? 0.961 -0.948 -0.223 1.00 96.19 105 ILE A CA 1
ATOM 757 C C . ILE A 1 105 ? 2.300 -0.214 -0.143 1.00 96.19 105 ILE A C 1
ATOM 759 O O . ILE A 1 105 ? 2.793 0.257 -1.163 1.00 96.19 105 ILE A O 1
ATOM 763 N 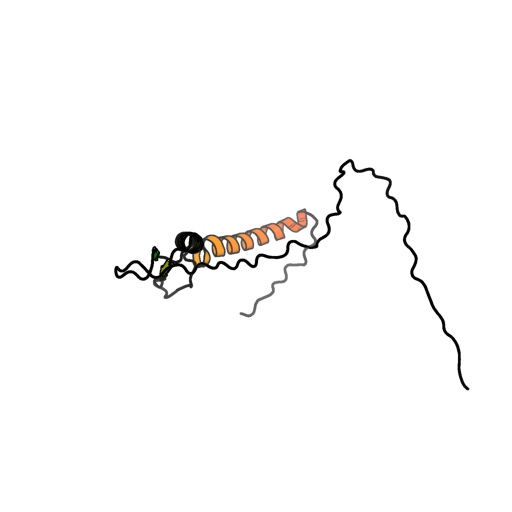N . ASN A 1 106 ? 2.897 -0.136 1.047 1.00 95.88 106 ASN A N 1
ATOM 764 C CA . ASN A 1 106 ? 4.035 0.752 1.275 1.00 95.88 106 ASN A CA 1
ATOM 765 C C . ASN A 1 106 ? 5.392 0.105 0.974 1.00 95.88 106 ASN A C 1
ATOM 767 O O . ASN A 1 106 ? 6.244 0.732 0.353 1.00 95.88 106 ASN A O 1
ATOM 771 N N . VAL A 1 107 ? 5.611 -1.137 1.412 1.00 96.25 107 VAL A N 1
ATOM 772 C CA . VAL A 1 107 ? 6.939 -1.792 1.400 1.00 96.25 107 VAL A CA 1
ATOM 773 C C . VAL A 1 107 ? 6.876 -3.265 0.977 1.00 96.25 107 VAL A C 1
ATOM 775 O O . VAL A 1 107 ? 7.767 -4.055 1.270 1.00 96.25 107 VAL A O 1
ATOM 778 N N . GLY A 1 108 ? 5.795 -3.658 0.309 1.00 96.25 108 GLY A N 1
ATOM 779 C CA . GLY A 1 108 ? 5.489 -5.045 -0.016 1.00 96.25 108 GLY A CA 1
ATOM 780 C C . GLY A 1 108 ? 5.169 -5.224 -1.491 1.00 96.25 108 GLY A C 1
ATOM 781 O O . GLY A 1 108 ? 5.920 -4.805 -2.369 1.00 96.25 108 GLY A O 1
ATOM 782 N N . CYS A 1 109 ? 4.045 -5.878 -1.775 1.00 97.12 109 CYS A N 1
ATOM 783 C CA . CYS A 1 109 ? 3.700 -6.343 -3.113 1.00 97.12 109 CYS A CA 1
ATOM 784 C C . CYS A 1 109 ? 3.625 -5.228 -4.161 1.00 97.12 109 CYS A C 1
ATOM 786 O O . CYS A 1 109 ? 4.045 -5.460 -5.294 1.00 97.12 109 CYS A O 1
ATOM 788 N N . ILE A 1 110 ? 3.105 -4.047 -3.810 1.00 97.69 110 ILE A N 1
ATOM 789 C CA . ILE A 1 110 ? 2.932 -2.941 -4.760 1.00 97.69 110 ILE A CA 1
ATOM 790 C C . ILE A 1 110 ? 4.287 -2.410 -5.252 1.00 97.69 110 ILE A C 1
ATOM 792 O O . ILE A 1 110 ? 4.559 -2.561 -6.447 1.00 97.69 110 ILE A O 1
ATOM 796 N N . PRO A 1 111 ? 5.185 -1.883 -4.393 1.00 97.38 111 PRO A N 1
ATOM 797 C CA . PRO A 1 111 ? 6.492 -1.415 -4.854 1.00 97.38 111 PRO A CA 1
ATOM 798 C C . PRO A 1 111 ? 7.329 -2.554 -5.447 1.00 97.38 111 PRO A C 1
ATOM 800 O O . PRO A 1 111 ? 7.980 -2.363 -6.474 1.00 97.38 111 PRO A O 1
ATOM 803 N N . LYS A 1 112 ? 7.235 -3.773 -4.893 1.00 97.94 112 LYS A N 1
ATOM 804 C CA . LYS A 1 112 ? 7.920 -4.954 -5.438 1.00 97.94 112 LYS A CA 1
ATOM 805 C C . LYS A 1 112 ? 7.497 -5.253 -6.873 1.00 97.94 112 LYS A C 1
ATOM 807 O O . LYS A 1 112 ? 8.344 -5.542 -7.717 1.00 97.94 112 LYS A O 1
ATOM 812 N N . LYS A 1 113 ? 6.194 -5.215 -7.174 1.00 97.88 113 LYS A N 1
ATOM 813 C CA . LYS A 1 113 ? 5.698 -5.488 -8.528 1.00 97.88 113 LYS A CA 1
ATOM 814 C C . LYS A 1 113 ? 6.060 -4.358 -9.486 1.00 97.88 113 LYS A C 1
ATOM 816 O O . LYS A 1 113 ? 6.414 -4.662 -10.617 1.00 97.88 113 LYS A O 1
ATOM 821 N N . LEU A 1 114 ? 6.026 -3.101 -9.046 1.00 98.06 114 LEU A N 1
ATOM 822 C CA . LEU A 1 114 ? 6.444 -1.961 -9.868 1.00 98.06 114 LEU A CA 1
ATOM 823 C C . LEU A 1 114 ? 7.917 -2.067 -10.276 1.00 98.06 114 LEU A C 1
ATOM 825 O O . LEU A 1 114 ? 8.229 -1.979 -11.461 1.00 98.06 114 LEU A O 1
ATOM 829 N N . MET A 1 115 ? 8.808 -2.351 -9.324 1.00 97.62 115 MET A N 1
ATOM 830 C CA . MET A 1 115 ? 10.233 -2.548 -9.615 1.00 97.62 115 MET A CA 1
ATOM 831 C C . MET A 1 115 ? 10.466 -3.758 -10.524 1.00 97.62 115 MET A C 1
ATOM 833 O O . MET A 1 115 ? 11.254 -3.696 -11.464 1.00 97.62 115 MET A O 1
ATOM 837 N N . HIS A 1 116 ? 9.737 -4.851 -10.294 1.00 97.94 116 HIS A N 1
ATOM 838 C CA . HIS A 1 116 ? 9.820 -6.021 -11.161 1.00 97.94 116 HIS A CA 1
ATOM 839 C C . HIS A 1 116 ? 9.337 -5.729 -12.590 1.00 97.94 116 HIS A C 1
ATOM 841 O O . HIS A 1 116 ? 9.970 -6.164 -13.545 1.00 97.94 116 HIS A O 1
ATOM 847 N N . GLN A 1 117 ? 8.255 -4.962 -12.756 1.00 98.00 117 GLN A N 1
ATOM 848 C CA . GLN A 1 117 ? 7.780 -4.543 -14.076 1.00 98.00 117 GLN A CA 1
ATOM 849 C C . GLN A 1 117 ? 8.786 -3.633 -14.783 1.00 98.00 117 GLN A C 1
ATOM 851 O O . GLN A 1 117 ? 9.008 -3.810 -15.974 1.00 98.00 117 GLN A O 1
ATOM 856 N N . ALA A 1 118 ? 9.454 -2.728 -14.063 1.00 96.38 118 ALA A N 1
ATOM 857 C CA . ALA A 1 118 ? 10.531 -1.923 -14.639 1.00 96.38 118 ALA A CA 1
ATOM 858 C C . ALA A 1 118 ? 11.673 -2.799 -15.192 1.00 96.38 118 ALA A C 1
ATOM 860 O O . ALA A 1 118 ? 12.165 -2.548 -16.290 1.00 96.38 118 ALA A O 1
ATOM 861 N N . ALA A 1 119 ? 12.042 -3.871 -14.484 1.00 95.94 119 ALA A N 1
ATOM 862 C CA . ALA A 1 119 ? 13.033 -4.831 -14.975 1.00 95.94 119 ALA A CA 1
ATOM 863 C C . ALA A 1 119 ? 12.542 -5.605 -16.213 1.00 95.94 119 ALA A C 1
ATOM 865 O O . ALA A 1 119 ? 13.298 -5.785 -17.166 1.00 95.94 119 ALA A O 1
ATOM 866 N N . LEU A 1 120 ? 11.272 -6.027 -16.234 1.00 97.00 120 LEU A N 1
ATOM 867 C CA . LEU A 1 120 ? 10.687 -6.699 -17.401 1.00 97.00 120 LEU A CA 1
ATOM 868 C C . LEU A 1 120 ? 10.616 -5.782 -18.626 1.00 97.00 120 LEU A C 1
ATOM 870 O O . LEU A 1 120 ? 10.846 -6.247 -19.737 1.00 97.00 120 LEU A O 1
ATOM 874 N N . LEU A 1 121 ? 10.349 -4.488 -18.435 1.00 95.25 121 LEU A N 1
ATOM 875 C CA . LEU A 1 121 ? 10.360 -3.508 -19.522 1.00 95.25 121 LEU A CA 1
ATOM 876 C C . LEU A 1 121 ? 11.742 -3.389 -20.167 1.00 95.25 121 LEU A C 1
ATOM 878 O O . LEU A 1 121 ? 11.821 -3.283 -21.386 1.00 95.25 121 LEU A O 1
ATOM 882 N N . ALA A 1 122 ? 12.823 -3.459 -19.388 1.00 91.06 122 ALA A N 1
ATOM 883 C CA . ALA A 1 122 ? 14.174 -3.462 -19.947 1.00 91.06 122 ALA A CA 1
ATOM 884 C C . ALA A 1 122 ? 14.412 -4.676 -20.866 1.00 91.06 122 ALA A C 1
ATOM 886 O O . ALA A 1 122 ? 14.957 -4.517 -21.957 1.00 91.06 122 ALA A O 1
ATOM 887 N N . GLY A 1 123 ? 13.946 -5.865 -20.467 1.00 92.44 123 GLY A N 1
ATOM 888 C CA . GLY A 1 123 ? 13.984 -7.061 -21.317 1.00 92.44 123 GLY A CA 1
ATOM 889 C C . GLY A 1 123 ? 13.110 -6.918 -22.566 1.00 92.44 123 GLY A C 1
ATOM 890 O O . GLY A 1 123 ? 13.576 -7.137 -23.678 1.00 92.44 123 GLY A O 1
ATOM 891 N N . ALA A 1 124 ? 11.876 -6.438 -22.404 1.00 94.06 124 ALA A N 1
ATOM 892 C CA . ALA A 1 124 ? 10.956 -6.223 -23.519 1.00 94.06 124 ALA A CA 1
ATOM 893 C C . ALA A 1 124 ? 11.496 -5.213 -24.550 1.00 94.06 124 ALA A C 1
ATOM 895 O O . ALA A 1 124 ? 11.278 -5.379 -25.748 1.00 94.06 124 ALA A O 1
ATOM 896 N N . LEU A 1 125 ? 12.226 -4.184 -24.106 1.00 92.06 125 LEU A N 1
ATOM 897 C CA . LEU A 1 125 ? 12.905 -3.240 -24.995 1.00 92.06 125 LEU A CA 1
ATOM 898 C C . LEU A 1 125 ? 14.074 -3.890 -25.750 1.00 92.06 125 LEU A C 1
ATOM 900 O O . LEU A 1 125 ? 14.297 -3.553 -26.909 1.00 92.06 125 LEU A O 1
ATOM 904 N N . ALA A 1 126 ? 14.797 -4.827 -25.136 1.00 89.44 126 ALA A N 1
ATOM 905 C CA . ALA A 1 126 ? 15.837 -5.592 -25.825 1.00 89.44 126 ALA A CA 1
ATOM 906 C C . ALA A 1 126 ? 15.252 -6.559 -26.871 1.00 89.44 126 ALA A C 1
ATOM 908 O O . ALA A 1 126 ? 15.848 -6.760 -27.930 1.00 89.44 126 ALA A O 1
ATOM 909 N N . ASP A 1 127 ? 14.068 -7.112 -26.605 1.00 93.81 127 ASP A N 1
ATOM 910 C CA . ASP A 1 127 ? 13.389 -8.040 -27.510 1.00 93.81 127 ASP A CA 1
ATOM 911 C C . ASP A 1 127 ? 12.637 -7.328 -28.647 1.00 93.81 127 ASP A C 1
ATOM 913 O O . ASP A 1 127 ? 12.488 -7.885 -29.734 1.00 93.81 127 ASP A O 1
ATOM 917 N N . ALA A 1 128 ? 12.198 -6.084 -28.437 1.00 94.19 128 ALA A N 1
ATOM 918 C CA . ALA A 1 128 ? 11.408 -5.294 -29.386 1.00 94.19 128 ALA A CA 1
ATOM 919 C C . ALA A 1 128 ? 11.943 -5.274 -30.841 1.00 94.19 128 ALA A C 1
ATOM 921 O O . ALA A 1 128 ? 11.131 -5.456 -31.758 1.00 94.19 128 ALA A O 1
ATOM 922 N N . PRO A 1 129 ? 13.260 -5.127 -31.099 1.00 93.12 129 PRO A N 1
ATOM 923 C CA . PRO A 1 129 ? 13.815 -5.183 -32.453 1.00 93.12 129 PRO A CA 1
ATOM 924 C C . PRO A 1 129 ? 13.520 -6.493 -33.196 1.00 93.12 129 PRO A C 1
ATOM 926 O O . PRO A 1 129 ? 13.276 -6.466 -34.402 1.00 93.12 129 PRO A O 1
ATOM 929 N N . HIS A 1 130 ? 13.463 -7.630 -32.493 1.00 93.38 130 HIS A N 1
ATOM 930 C CA . HIS A 1 130 ? 13.143 -8.934 -33.092 1.00 93.38 130 HIS A CA 1
ATOM 931 C C . HIS A 1 130 ? 11.685 -9.024 -33.562 1.00 93.38 130 HIS A C 1
ATOM 933 O O . HIS A 1 130 ? 11.368 -9.793 -34.465 1.00 93.38 130 HIS A O 1
ATOM 939 N N . PHE A 1 131 ? 10.803 -8.205 -32.988 1.00 94.44 131 PHE A N 1
ATOM 940 C CA . PHE A 1 131 ? 9.396 -8.097 -33.372 1.00 94.44 131 PHE A CA 1
ATOM 941 C C . PHE A 1 131 ? 9.136 -6.983 -34.402 1.00 94.44 131 PHE A C 1
ATOM 943 O O . PHE A 1 131 ? 7.982 -6.658 -34.676 1.00 94.44 131 PHE A O 1
ATOM 950 N N . GLY A 1 132 ? 10.188 -6.387 -34.974 1.00 93.94 132 GLY A N 1
ATOM 951 C CA . GLY A 1 132 ? 10.083 -5.340 -35.995 1.00 93.94 132 GLY A CA 1
ATOM 952 C C . GLY A 1 132 ? 9.904 -3.922 -35.446 1.00 93.94 132 GLY A C 1
ATOM 953 O O . GLY A 1 132 ? 9.678 -2.996 -36.227 1.00 93.94 132 GLY A O 1
ATOM 954 N N . TRP A 1 133 ? 10.022 -3.720 -34.128 1.00 92.62 133 TRP A N 1
ATOM 955 C CA . TRP A 1 133 ? 9.965 -2.383 -33.534 1.00 92.62 133 TRP A CA 1
ATOM 956 C C . TRP A 1 133 ? 11.297 -1.653 -33.710 1.00 92.62 133 TRP A C 1
ATOM 958 O O . TRP A 1 133 ? 12.342 -2.101 -33.241 1.00 92.62 133 TRP A O 1
ATOM 968 N N . GLN A 1 134 ? 11.253 -0.491 -34.361 1.00 88.94 134 GLN A N 1
ATOM 969 C CA . GLN A 1 134 ? 12.414 0.379 -34.537 1.00 88.94 134 GLN A CA 1
ATOM 970 C C . GLN A 1 134 ? 12.553 1.285 -33.313 1.00 88.94 134 GLN A C 1
ATOM 972 O O . GLN A 1 134 ? 11.811 2.255 -33.157 1.00 88.94 134 GLN A O 1
ATOM 977 N N . LEU A 1 135 ? 13.485 0.949 -32.423 1.00 85.00 135 LEU A N 1
ATOM 978 C CA . LEU A 1 135 ? 13.774 1.760 -31.244 1.00 85.00 135 LEU A CA 1
ATOM 979 C C . LEU A 1 135 ? 14.847 2.811 -31.566 1.00 85.00 135 LEU A C 1
ATOM 981 O O . LEU A 1 135 ? 15.831 2.488 -32.238 1.00 85.00 135 LEU A O 1
ATOM 985 N N . PRO A 1 136 ? 14.698 4.061 -31.090 1.00 81.06 136 PRO A N 1
ATOM 986 C CA . PRO A 1 136 ? 15.765 5.047 -31.190 1.00 81.06 136 PRO A CA 1
ATOM 987 C C . PRO A 1 136 ? 17.010 4.573 -30.412 1.00 81.06 136 PRO A C 1
ATOM 989 O O . PRO A 1 136 ? 16.874 3.825 -29.438 1.00 81.06 136 PRO A O 1
ATOM 992 N N . PRO A 1 137 ? 18.225 5.005 -30.806 1.00 73.88 137 PRO A N 1
ATOM 993 C CA . PRO A 1 137 ? 19.457 4.660 -30.100 1.00 73.88 137 PRO A CA 1
ATOM 994 C C . PRO A 1 137 ? 19.343 4.990 -28.611 1.00 73.88 137 PRO A C 1
ATOM 996 O O . PRO A 1 137 ? 18.714 5.989 -28.262 1.00 73.88 137 PRO A O 1
ATOM 999 N N . HIS A 1 138 ? 19.969 4.178 -27.749 1.00 68.62 138 HIS A N 1
ATOM 1000 C CA . HIS A 1 138 ? 19.960 4.347 -26.293 1.00 68.62 138 HIS A CA 1
ATOM 1001 C C . HIS A 1 138 ? 20.433 5.759 -25.900 1.00 68.62 138 HIS A C 1
ATOM 1003 O O . HIS A 1 138 ? 21.626 6.006 -25.706 1.00 68.62 138 HIS A O 1
ATOM 1009 N N . GLN A 1 139 ? 19.500 6.704 -25.775 1.00 65.88 139 GLN A N 1
ATOM 1010 C CA . GLN A 1 139 ? 19.787 8.023 -25.236 1.00 65.88 139 GLN A CA 1
ATOM 1011 C C . GLN A 1 139 ? 19.988 7.855 -23.737 1.00 65.88 139 GLN A C 1
ATOM 1013 O O . GLN A 1 139 ? 19.035 7.680 -22.980 1.00 65.88 139 GLN A O 1
ATOM 1018 N N . GLN A 1 140 ? 21.250 7.907 -23.314 1.00 63.06 140 GLN A N 1
ATOM 1019 C CA . GLN A 1 140 ? 21.610 8.084 -21.914 1.00 63.06 140 GLN A CA 1
ATOM 1020 C C . GLN A 1 140 ? 21.131 9.471 -2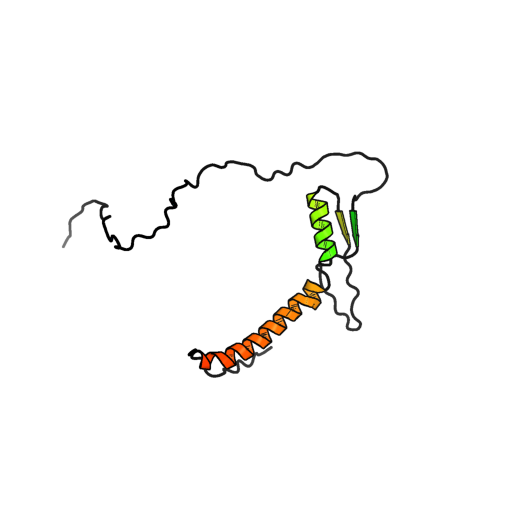1.474 1.00 63.06 140 GLN A C 1
ATOM 1022 O O . GLN A 1 140 ? 21.892 10.439 -21.482 1.00 63.06 140 GLN A O 1
ATOM 1027 N N . HIS A 1 141 ? 19.852 9.589 -21.115 1.00 62.56 141 HIS A N 1
ATOM 1028 C CA . HIS A 1 141 ? 19.357 10.751 -20.388 1.00 62.56 141 HIS A CA 1
ATOM 1029 C C . HIS A 1 141 ? 19.975 10.688 -19.001 1.00 62.56 141 HIS A C 1
ATOM 1031 O O . HIS A 1 141 ? 19.504 9.987 -18.108 1.00 62.56 141 HIS A O 1
ATOM 1037 N N . ARG A 1 142 ? 21.121 11.359 -18.858 1.00 65.88 142 ARG A N 1
ATOM 1038 C CA . ARG A 1 142 ? 21.827 11.485 -17.591 1.00 65.88 142 ARG A CA 1
ATOM 1039 C C . ARG A 1 142 ? 20.962 12.360 -16.704 1.00 65.88 142 ARG A C 1
ATOM 1041 O O . ARG A 1 142 ? 20.995 13.584 -16.801 1.00 65.88 142 ARG A O 1
ATOM 1048 N N . HIS A 1 143 ? 20.120 11.726 -15.908 1.00 74.69 143 HIS A N 1
ATOM 1049 C CA . HIS A 1 143 ? 19.225 12.473 -15.064 1.00 74.69 143 HIS A CA 1
ATOM 1050 C C . HIS A 1 143 ? 20.037 13.244 -14.016 1.00 74.69 143 HIS A C 1
ATOM 1052 O O . HIS A 1 143 ? 20.825 12.660 -13.276 1.00 74.69 143 HIS A O 1
ATOM 1058 N N . SER A 1 144 ? 19.898 14.570 -14.014 1.00 61.12 144 SER A N 1
ATOM 1059 C CA . SER A 1 144 ? 20.498 15.447 -13.012 1.00 61.12 144 SER A CA 1
ATOM 1060 C C . SER A 1 144 ? 19.567 15.514 -11.807 1.00 61.12 144 SER A C 1
ATOM 1062 O O . SER A 1 144 ? 18.774 16.448 -11.674 1.00 61.12 144 SER A O 1
ATOM 1064 N N . TRP A 1 145 ? 19.611 14.486 -10.976 1.00 60.44 145 TRP A N 1
ATOM 1065 C CA . TRP A 1 145 ? 19.098 14.552 -9.614 1.00 60.44 145 TRP A CA 1
ATOM 1066 C C . TRP A 1 145 ? 20.242 14.293 -8.642 1.00 60.44 145 TRP A C 1
ATOM 1068 O O . TRP A 1 145 ? 21.177 13.545 -9.015 1.00 60.44 145 TRP A O 1
#

Sequence (145 aa):
MAAPMGRMLRGSLWGSSWGSPWGSPWGAPWGAPWGSLRALPRLCPRRPRSGVSSGRDFDLLVIGGGSGGLACAKEAAELGARVAVLDYVAPSPQGTRWGLGGTCINVGCIPKKLMHQAALLAGALADAPHFGWQLPPHQQHRHSW

InterPro domains:
  IPR012999 Pyridine nucleotide-disulphide oxidoreductase, class I, active site [PS00076] (101-111)
  IPR023753 FAD/NAD(P)-binding domain [PF07992] (58-119)
  IPR036188 FAD/NAD(P)-binding domain superfamily [G3DSA:3.50.50.60] (53-145)
  IPR036188 FAD/NAD(P)-binding domain superfamily [SSF51905] (57-137)
  IPR046952 Glutathione reductase/thioredoxin reductase-like [PTHR42737] (56-145)

Solvent-accessible surface area (backbone atoms only — not comparable to full-atom values): 10084 Å² total; per-residue (Å²): 135,83,87,84,88,75,89,82,89,84,77,92,86,86,85,83,83,87,82,76,94,73,86,71,92,75,88,71,84,95,76,76,79,95,71,82,84,76,78,75,74,85,71,73,86,76,85,82,70,96,76,83,94,70,98,67,95,54,77,42,81,36,84,39,37,24,67,67,35,47,50,52,46,49,54,42,40,74,76,66,44,46,62,45,76,45,66,82,71,78,59,44,100,85,65,54,71,75,74,88,40,34,54,48,58,73,78,30,61,48,52,50,49,52,56,51,48,54,54,49,48,56,53,51,61,70,49,32,56,83,75,70,47,86,74,77,76,89,75,80,74,76,73,91,120

Nearest PDB structures (foldseek):
  8plf-assembly1_A  TM=9.429E-01  e=9.533E-09  Schistosoma mansoni
  7put-assembly1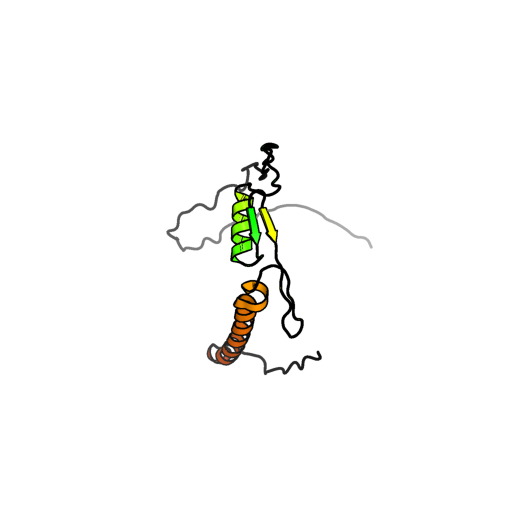_A  TM=9.741E-01  e=5.284E-08  Brugia malayi
  8plu-assembly1_A  TM=8.808E-01  e=1.021E-08  Schistosoma mansoni
  1h6v-assembly1_B  TM=9.021E-01  e=2.169E-08  Rattus norvegicus
  7put-assembly2_C-2  TM=9.088E-01  e=2.487E-08  Brugia malayi